Protein AF-A0A2S2DPT9-F1 (afdb_monomer_lite)

pLDDT: mean 71.31, std 17.49, range [30.62, 91.0]

Secondary structure (DSSP, 8-state):
-PPP-PPP-EEEEEE--SS-TTTGGGGHHHHHHHHHHHHGGGTEEEEEE--S-B--TTTTTTTTSSTTHHHHHHTTSTT-S-B-HHHHHHHHHHHHSTT--

Structure (mmCIF, N/CA/C/O backbone):
data_AF-A0A2S2DPT9-F1
#
_entry.id   AF-A0A2S2DPT9-F1
#
loop_
_atom_site.group_PDB
_atom_site.id
_atom_site.type_symbol
_atom_site.label_atom_id
_atom_site.label_alt_id
_atom_site.label_comp_id
_atom_site.label_asym_id
_atom_site.label_entity_id
_atom_site.label_seq_id
_atom_site.pdbx_PDB_ins_code
_atom_site.Cartn_x
_atom_site.Cartn_y
_atom_site.Cartn_z
_atom_site.occupancy
_atom_site.B_iso_or_equiv
_atom_site.auth_seq_id
_atom_site.auth_comp_id
_atom_site.auth_asym_id
_atom_site.auth_atom_id
_atom_site.pdbx_PDB_model_num
ATOM 1 N N . MET A 1 1 ? -12.715 5.642 35.794 1.00 37.66 1 MET A N 1
ATOM 2 C CA . MET A 1 1 ? -12.790 4.396 34.993 1.00 37.66 1 MET A CA 1
ATOM 3 C C . MET A 1 1 ? -12.598 4.749 33.525 1.00 37.66 1 MET A C 1
ATOM 5 O O . MET A 1 1 ? -13.299 5.622 33.033 1.00 37.66 1 MET A O 1
ATOM 9 N N . ARG A 1 2 ? -11.615 4.148 32.844 1.00 37.09 2 ARG A N 1
ATOM 10 C CA . ARG A 1 2 ? -11.340 4.386 31.416 1.00 37.09 2 ARG A CA 1
ATOM 11 C C . ARG A 1 2 ? -12.285 3.497 30.603 1.00 37.09 2 ARG A C 1
ATOM 13 O O . ARG A 1 2 ? -12.318 2.294 30.842 1.00 37.09 2 ARG A O 1
ATOM 20 N N . ALA A 1 3 ? -13.084 4.081 29.712 1.00 38.41 3 ALA A N 1
ATOM 21 C CA . ALA A 1 3 ? -14.024 3.327 28.881 1.00 38.41 3 ALA A CA 1
ATOM 22 C C . ALA A 1 3 ? -13.291 2.238 28.064 1.00 38.41 3 ALA A C 1
ATOM 24 O O . ALA A 1 3 ? -12.161 2.481 27.624 1.00 38.41 3 ALA A O 1
ATOM 25 N N . PRO A 1 4 ? -13.900 1.054 27.848 1.00 42.81 4 PRO A N 1
ATOM 26 C CA . PRO A 1 4 ? -13.287 -0.001 27.050 1.00 42.81 4 PRO A CA 1
ATOM 27 C C . PRO A 1 4 ? -13.066 0.494 25.616 1.00 42.81 4 PRO A C 1
ATOM 29 O O . PRO A 1 4 ? -13.961 1.071 24.995 1.00 42.81 4 PRO A O 1
ATOM 32 N N . ALA A 1 5 ? -11.852 0.298 25.096 1.00 53.78 5 ALA A N 1
ATOM 33 C CA . ALA A 1 5 ? -11.495 0.693 23.740 1.00 53.78 5 ALA A CA 1
ATOM 34 C C . ALA A 1 5 ? -12.407 -0.036 22.741 1.00 53.78 5 ALA A C 1
ATOM 36 O O . ALA A 1 5 ? -12.383 -1.264 22.654 1.00 53.78 5 ALA A O 1
ATOM 37 N N . ARG A 1 6 ? -13.231 0.717 22.000 1.00 53.00 6 ARG A N 1
ATOM 38 C CA . ARG A 1 6 ? -14.080 0.167 20.935 1.00 53.00 6 ARG A CA 1
ATOM 39 C C . ARG A 1 6 ? -13.214 -0.629 19.943 1.00 53.00 6 ARG A C 1
ATOM 41 O O . ARG A 1 6 ? -12.129 -0.157 19.593 1.00 53.00 6 ARG A O 1
ATOM 48 N N . PRO A 1 7 ? -13.665 -1.807 19.475 1.00 52.50 7 PRO A N 1
ATOM 49 C CA . PRO A 1 7 ? -12.930 -2.565 18.473 1.00 52.50 7 PRO A CA 1
ATOM 50 C C . PRO A 1 7 ? -12.805 -1.715 17.206 1.00 52.50 7 PRO A C 1
ATOM 52 O O . PRO A 1 7 ? -13.808 -1.264 16.652 1.00 52.50 7 PRO A O 1
ATOM 55 N N . VAL A 1 8 ? -11.565 -1.463 16.789 1.00 55.19 8 VAL A N 1
ATOM 56 C CA . VAL A 1 8 ? -11.240 -0.765 15.540 1.00 55.19 8 VAL A CA 1
ATOM 57 C C . VAL A 1 8 ? -11.805 -1.594 14.396 1.00 55.19 8 VAL A C 1
ATOM 59 O O . VAL A 1 8 ? -11.487 -2.778 14.301 1.00 55.19 8 VAL A O 1
ATOM 62 N N . ARG A 1 9 ? -12.682 -1.015 13.573 1.00 56.62 9 ARG A N 1
ATOM 63 C CA . ARG A 1 9 ? -13.489 -1.806 12.628 1.00 56.62 9 ARG A CA 1
ATOM 64 C C . ARG A 1 9 ? -13.260 -1.537 11.150 1.00 56.62 9 ARG A C 1
ATOM 66 O O . ARG A 1 9 ? -13.872 -2.234 10.358 1.00 56.62 9 ARG A O 1
ATOM 73 N N . ARG A 1 10 ? -12.402 -0.606 10.740 1.00 57.19 10 ARG A N 1
ATOM 74 C CA . ARG A 1 10 ? -12.116 -0.382 9.313 1.00 57.19 10 ARG A CA 1
ATOM 75 C C . ARG A 1 10 ? -10.731 0.233 9.130 1.00 57.19 10 ARG A C 1
ATOM 77 O O . ARG A 1 10 ? -10.347 1.107 9.908 1.00 57.19 10 ARG A O 1
ATOM 84 N N . VAL A 1 11 ? -10.017 -0.245 8.113 1.00 52.62 11 VAL A N 1
ATOM 85 C CA . VAL A 1 11 ? -8.773 0.333 7.596 1.00 52.62 11 VAL A CA 1
ATOM 86 C C . VAL A 1 11 ? -9.094 0.954 6.247 1.00 52.62 11 VAL A C 1
ATOM 88 O O . VAL A 1 11 ? -9.612 0.275 5.365 1.00 52.62 11 VAL A O 1
ATOM 91 N N . ALA A 1 12 ? -8.836 2.250 6.106 1.00 48.34 12 ALA A N 1
ATOM 92 C CA . ALA A 1 12 ? -8.820 2.903 4.806 1.00 48.34 12 ALA A CA 1
ATOM 93 C C . ALA A 1 12 ? -7.365 2.913 4.328 1.00 48.34 12 ALA A C 1
ATOM 95 O O . ALA A 1 12 ? -6.554 3.673 4.855 1.00 48.34 12 ALA A O 1
ATOM 96 N N . GLY A 1 13 ? -7.031 2.014 3.400 1.00 47.47 13 GLY A N 1
ATOM 97 C CA . GLY A 1 13 ? -5.735 1.989 2.729 1.00 47.47 13 GLY A CA 1
ATOM 98 C C . GLY A 1 13 ? -5.818 2.778 1.428 1.00 47.47 13 GLY A C 1
ATOM 99 O O . GLY A 1 13 ? -6.697 2.515 0.610 1.00 47.47 13 GLY A O 1
ATOM 100 N N . TRP A 1 14 ? -4.923 3.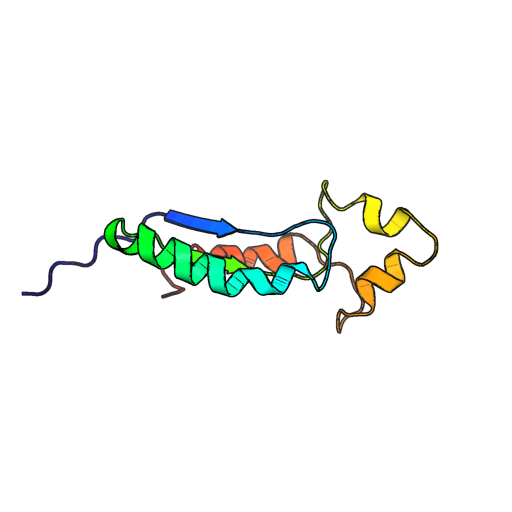744 1.239 1.00 45.50 14 TRP A N 1
ATOM 101 C CA . TRP A 1 14 ? -4.693 4.357 -0.068 1.00 45.50 14 TRP A CA 1
ATOM 102 C C . TRP A 1 14 ? -3.445 3.714 -0.670 1.00 45.50 14 TRP A C 1
ATOM 104 O O . TRP A 1 14 ? -2.356 3.848 -0.111 1.00 45.50 14 TRP A O 1
ATOM 114 N N . ILE A 1 15 ? -3.624 2.969 -1.761 1.00 50.38 15 ILE A N 1
ATOM 115 C CA . ILE A 1 15 ? -2.539 2.389 -2.556 1.00 50.38 15 ILE A CA 1
ATOM 116 C C . ILE A 1 15 ? -2.477 3.226 -3.827 1.00 50.38 15 ILE A C 1
ATOM 118 O O . ILE A 1 15 ? -3.399 3.179 -4.639 1.00 50.38 15 ILE A O 1
ATOM 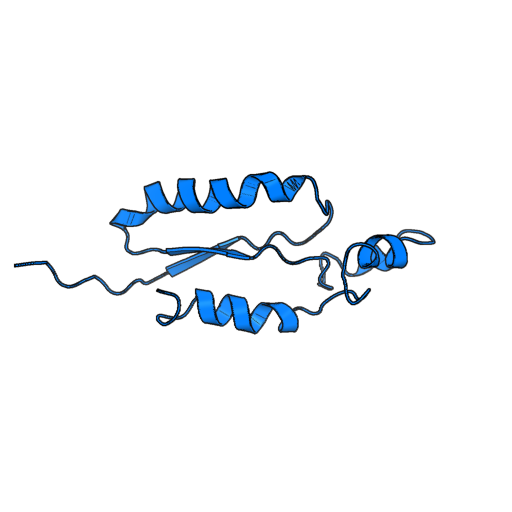122 N N . SER A 1 16 ? -1.426 4.029 -3.983 1.00 45.09 16 SER A N 1
ATOM 123 C CA . SER A 1 16 ? -1.184 4.709 -5.254 1.00 45.09 16 SER A CA 1
ATOM 124 C C . SER A 1 16 ? -0.495 3.720 -6.188 1.00 45.09 16 SER A C 1
ATOM 126 O O . SER A 1 16 ? 0.689 3.439 -6.027 1.00 45.09 16 SER A O 1
ATOM 128 N N . GLY A 1 17 ? -1.252 3.166 -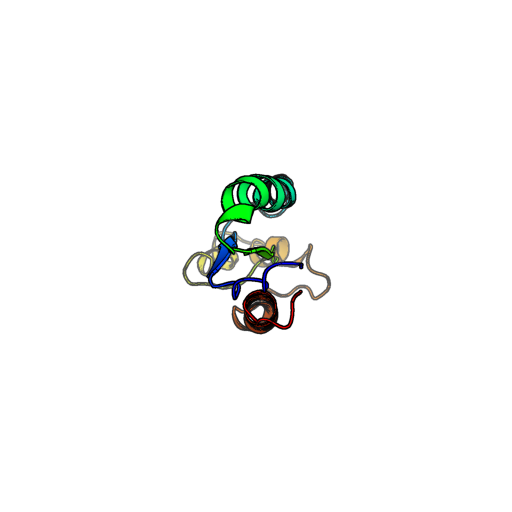7.131 1.00 39.03 17 GLY A N 1
ATOM 129 C CA . GLY A 1 17 ? -0.727 2.467 -8.299 1.00 39.03 17 GLY A CA 1
ATOM 130 C C . GLY A 1 17 ? -0.873 3.353 -9.535 1.00 39.03 17 GLY A C 1
ATOM 131 O O . GLY A 1 17 ? -1.893 4.020 -9.679 1.00 39.03 17 GLY A O 1
ATOM 132 N N . ALA A 1 18 ? 0.138 3.302 -10.404 1.00 36.62 18 ALA A N 1
ATOM 133 C CA . ALA A 1 18 ? 0.266 3.951 -11.714 1.00 36.62 18 ALA A CA 1
ATOM 134 C C . ALA A 1 18 ? 0.840 5.390 -11.754 1.00 36.62 18 ALA A C 1
ATOM 136 O O . ALA A 1 18 ? 0.210 6.369 -11.372 1.00 36.62 18 ALA A O 1
ATOM 137 N N . VAL A 1 19 ? 2.059 5.448 -12.314 1.00 35.50 19 VAL A N 1
ATOM 138 C CA . VAL A 1 19 ? 2.622 6.509 -13.172 1.00 35.50 19 VAL A CA 1
ATOM 139 C C . VAL A 1 19 ? 2.710 7.917 -12.567 1.00 35.50 19 VAL A C 1
ATOM 141 O O . VAL A 1 19 ? 2.031 8.830 -13.008 1.00 35.50 19 VAL A O 1
ATOM 144 N N . ASP A 1 20 ? 3.592 8.086 -11.579 1.00 30.62 20 ASP A N 1
ATOM 145 C CA . ASP A 1 20 ? 4.530 9.226 -11.461 1.00 30.62 20 ASP A CA 1
ATOM 146 C C . ASP A 1 20 ? 5.452 8.950 -10.256 1.00 30.62 20 ASP A C 1
ATOM 148 O O . ASP A 1 20 ? 5.293 9.478 -9.148 1.00 30.62 20 ASP A O 1
ATOM 152 N N . VAL A 1 21 ? 6.357 7.983 -10.432 1.00 41.34 21 VAL A N 1
ATOM 153 C CA . VAL A 1 21 ? 7.338 7.590 -9.410 1.00 41.34 21 VAL A CA 1
ATOM 154 C C . VAL A 1 21 ? 8.160 8.832 -9.026 1.00 41.34 21 VAL A C 1
ATOM 156 O O . VAL A 1 21 ? 8.629 9.566 -9.888 1.00 41.34 21 VAL A O 1
ATOM 159 N N . GLN A 1 22 ? 8.286 9.079 -7.718 1.00 36.75 22 GLN A N 1
ATOM 160 C CA . GLN A 1 22 ? 8.858 10.245 -7.017 1.00 36.75 22 GLN A CA 1
ATOM 161 C C . GLN A 1 22 ? 7.947 11.458 -6.735 1.00 36.75 22 GLN A C 1
ATOM 163 O O . GLN A 1 22 ? 7.902 11.892 -5.582 1.00 36.75 22 GLN A O 1
ATOM 168 N N . ARG A 1 23 ? 7.244 12.055 -7.707 1.00 35.81 23 ARG A N 1
ATOM 169 C CA . ARG A 1 23 ? 6.670 13.410 -7.504 1.00 35.81 23 ARG A CA 1
ATOM 170 C C . ARG A 1 23 ? 5.469 13.443 -6.552 1.00 35.81 23 ARG A C 1
ATOM 172 O O . ARG A 1 23 ? 5.347 14.363 -5.737 1.00 35.81 23 ARG A O 1
ATOM 179 N N . HIS A 1 24 ? 4.632 12.408 -6.590 1.00 41.50 24 HIS A N 1
ATOM 180 C CA . HIS A 1 24 ? 3.409 12.329 -5.784 1.00 41.50 24 HIS A CA 1
ATOM 181 C C . HIS A 1 24 ? 3.591 11.724 -4.385 1.00 41.50 24 HIS A C 1
ATOM 183 O O . HIS A 1 24 ? 2.692 11.848 -3.549 1.00 41.50 24 HIS A O 1
ATOM 189 N N . GLN A 1 25 ? 4.761 11.149 -4.074 1.00 43.56 25 GLN A N 1
ATOM 190 C CA . GLN A 1 25 ? 4.969 10.524 -2.763 1.00 43.56 25 GLN A CA 1
ATOM 191 C C . GLN A 1 25 ? 4.969 11.528 -1.597 1.00 43.56 25 GLN A C 1
ATOM 193 O O . GLN A 1 25 ? 4.717 11.177 -0.443 1.00 43.56 25 GLN A O 1
ATOM 198 N N . SER A 1 26 ? 5.178 12.807 -1.911 1.00 48.00 26 SER A N 1
ATOM 199 C CA . SER A 1 26 ? 5.179 13.924 -0.966 1.00 48.00 26 SER A CA 1
ATOM 200 C C . SER A 1 26 ? 3.843 14.130 -0.227 1.00 48.00 26 SER A C 1
ATOM 202 O O . SER A 1 26 ? 3.836 14.714 0.856 1.00 48.00 26 SER A O 1
ATOM 204 N N . GLY A 1 27 ? 2.718 13.618 -0.749 1.00 52.69 27 GLY A N 1
ATOM 205 C CA . GLY A 1 27 ? 1.389 13.768 -0.135 1.00 52.69 27 GLY A CA 1
ATOM 206 C C . GLY A 1 27 ? 0.999 12.688 0.888 1.00 52.69 27 GLY A C 1
ATOM 207 O O . GLY A 1 27 ? 0.067 12.887 1.671 1.00 52.69 27 GLY A O 1
ATOM 208 N N . HIS A 1 28 ? 1.693 11.546 0.923 1.00 59.50 28 HIS A N 1
ATOM 209 C CA . HIS A 1 28 ? 1.282 10.379 1.721 1.00 59.50 28 HIS A CA 1
ATOM 210 C C . HIS A 1 28 ? 1.238 10.610 3.244 1.00 59.50 28 HIS A C 1
ATOM 212 O O . HIS A 1 28 ? 0.247 10.214 3.872 1.00 59.50 28 HIS A O 1
ATOM 218 N N . PRO A 1 29 ? 2.235 11.271 3.872 1.00 59.84 29 PRO A N 1
ATOM 219 C CA . PRO A 1 29 ? 2.195 11.534 5.312 1.00 59.84 29 PRO A CA 1
ATOM 220 C C . PRO A 1 29 ? 1.024 12.450 5.687 1.00 59.84 29 PRO A C 1
ATOM 222 O O . PRO A 1 29 ? 0.417 12.301 6.751 1.00 59.84 29 PRO A O 1
ATOM 225 N N . PHE A 1 30 ? 0.673 13.368 4.782 1.00 59.03 30 PHE A N 1
ATOM 226 C CA . PHE A 1 30 ? -0.421 14.309 4.969 1.00 59.03 30 PHE A CA 1
ATOM 227 C C . PHE A 1 30 ? -1.777 13.598 4.944 1.00 59.03 30 PHE A C 1
ATOM 229 O O . PHE A 1 30 ? -2.614 13.861 5.805 1.00 59.03 30 PHE A O 1
ATOM 236 N N . ALA A 1 31 ? -1.974 12.634 4.037 1.00 64.50 31 ALA A N 1
ATOM 237 C CA . ALA A 1 31 ? -3.212 11.858 3.950 1.00 64.50 31 ALA A CA 1
ATOM 238 C C . ALA A 1 31 ? -3.510 11.083 5.246 1.00 64.50 31 ALA A C 1
ATOM 240 O O . ALA A 1 31 ? -4.628 11.153 5.764 1.00 64.50 31 ALA A O 1
ATOM 241 N N . ARG A 1 32 ? -2.503 10.407 5.824 1.00 69.25 32 ARG A N 1
ATOM 242 C CA . ARG A 1 32 ? -2.661 9.694 7.104 1.00 69.25 32 ARG A CA 1
ATOM 243 C C . ARG A 1 32 ? -3.003 10.647 8.249 1.00 69.25 32 ARG A C 1
ATOM 245 O O . ARG A 1 32 ? -3.933 10.370 9.004 1.00 69.25 32 ARG A O 1
ATOM 252 N N . ALA A 1 33 ? -2.267 11.750 8.391 1.00 70.69 33 ALA A N 1
ATOM 253 C CA . ALA A 1 33 ? -2.479 12.700 9.483 1.00 70.69 33 ALA A CA 1
ATOM 254 C C . ALA A 1 33 ? -3.839 13.408 9.375 1.00 70.69 33 ALA A C 1
ATOM 256 O O . ALA A 1 33 ? -4.577 13.496 10.358 1.00 70.69 33 ALA A O 1
ATOM 257 N N . HIS A 1 34 ? -4.189 13.862 8.171 1.00 74.56 34 HIS A N 1
ATOM 258 C CA . HIS A 1 34 ? -5.424 14.585 7.902 1.00 74.56 34 HIS A CA 1
ATOM 259 C C . HIS A 1 34 ? -6.646 13.683 8.112 1.00 74.56 34 HIS A C 1
ATOM 261 O O . HIS A 1 34 ? -7.483 13.977 8.960 1.00 74.56 34 HIS A O 1
ATOM 267 N N . LEU A 1 35 ? -6.721 12.526 7.442 1.00 74.25 35 LEU A N 1
ATOM 268 C CA . LEU A 1 35 ? -7.853 11.602 7.596 1.00 74.25 35 LEU A CA 1
ATOM 269 C C . LEU A 1 35 ? -7.905 10.975 8.993 1.00 74.25 35 LEU A C 1
ATOM 271 O O . LEU A 1 35 ? -8.986 10.803 9.557 1.00 74.25 35 LEU A O 1
ATOM 275 N N . GLY A 1 36 ? -6.745 10.680 9.586 1.00 74.31 36 GLY A N 1
ATOM 276 C CA . GLY A 1 36 ? -6.655 10.182 10.954 1.00 74.31 36 GLY A CA 1
ATOM 277 C C . GLY A 1 36 ? -7.282 11.143 11.966 1.00 74.31 36 GLY A C 1
ATOM 278 O O . GLY A 1 36 ? -7.961 10.694 12.888 1.00 74.31 36 GLY A O 1
ATOM 279 N N . HIS A 1 37 ? -7.130 12.457 11.768 1.00 75.94 37 HIS A N 1
ATOM 280 C CA . HIS A 1 37 ? -7.776 13.468 12.603 1.00 75.94 37 HIS A CA 1
ATOM 281 C C . HIS A 1 37 ? -9.312 13.395 12.519 1.00 75.94 37 HIS A C 1
ATOM 283 O O . HIS A 1 37 ? -9.968 13.297 13.557 1.00 75.94 37 HIS A O 1
ATOM 289 N N . TYR A 1 38 ? -9.886 13.359 11.310 1.00 78.06 38 TYR A N 1
ATOM 290 C CA . TYR A 1 38 ? -11.346 13.316 11.117 1.00 78.06 38 TYR A CA 1
ATOM 291 C C . TYR A 1 38 ? -11.989 11.996 11.564 1.00 78.06 38 TYR A C 1
ATOM 293 O O . TYR A 1 38 ? -13.148 11.973 11.980 1.00 78.06 38 TYR A O 1
ATOM 301 N N . LEU A 1 39 ? -11.251 10.887 11.494 1.00 81.00 39 LEU A N 1
ATOM 302 C CA . LEU A 1 39 ? -11.792 9.544 11.721 1.00 81.00 39 LEU A CA 1
ATOM 303 C C . LEU A 1 39 ? -11.518 8.983 13.126 1.00 81.00 39 LEU A C 1
ATOM 305 O O . LEU A 1 39 ? -12.087 7.952 13.497 1.00 81.00 39 LEU A O 1
ATOM 309 N N . LYS A 1 40 ? -10.721 9.677 13.952 1.00 73.25 40 LYS A N 1
ATOM 310 C CA . LYS A 1 40 ? -10.335 9.237 15.307 1.00 73.25 40 LYS A CA 1
ATOM 311 C C . LYS A 1 40 ? -11.530 8.892 16.208 1.00 73.25 40 LYS A C 1
ATOM 313 O O . LYS A 1 40 ? -11.455 7.941 16.984 1.00 73.25 40 LYS A O 1
ATOM 318 N N . GLY A 1 41 ? -12.643 9.621 16.093 1.00 77.94 41 GLY A N 1
ATOM 319 C CA . GLY A 1 41 ? -13.867 9.377 16.874 1.00 77.94 41 GLY A CA 1
ATOM 320 C C . GLY A 1 41 ? -14.685 8.156 16.428 1.00 77.94 41 GLY A C 1
ATOM 321 O O . GLY A 1 41 ? -15.544 7.685 17.172 1.00 77.94 41 GLY A O 1
ATOM 322 N N . GLN A 1 42 ? -14.410 7.621 15.236 1.00 84.19 42 GLN A N 1
ATOM 323 C CA . GLN A 1 42 ? -15.176 6.533 14.618 1.00 84.19 42 GLN A CA 1
ATOM 324 C C . GLN A 1 42 ? -14.526 5.154 14.803 1.00 84.19 42 GLN A C 1
ATOM 326 O O . GLN A 1 42 ? -15.073 4.149 14.355 1.00 84.19 42 GLN A O 1
ATOM 331 N N . GLY A 1 43 ? -13.363 5.082 15.461 1.00 79.12 43 GLY A N 1
ATOM 332 C CA . GLY A 1 43 ? -12.629 3.823 15.625 1.00 79.12 43 GLY A CA 1
ATOM 333 C C . GLY A 1 43 ? -12.098 3.264 14.298 1.00 79.12 43 GLY A C 1
ATOM 334 O O . GLY A 1 43 ? -12.079 2.048 14.106 1.00 79.12 43 GLY A O 1
ATOM 335 N N . VAL A 1 44 ? -11.704 4.142 13.374 1.00 81.62 44 VAL A N 1
ATOM 336 C CA . VAL A 1 44 ? -11.128 3.798 12.065 1.00 81.62 44 VAL A CA 1
ATOM 337 C C . VAL A 1 44 ? -9.642 4.156 12.069 1.00 81.62 44 VAL A C 1
ATOM 339 O O . VAL A 1 44 ? -9.270 5.227 12.551 1.00 81.62 44 VAL A O 1
ATOM 342 N N . ARG A 1 45 ? -8.793 3.258 11.551 1.00 82.75 45 ARG A N 1
ATOM 343 C CA . ARG A 1 45 ? -7.360 3.521 11.336 1.00 82.75 45 AR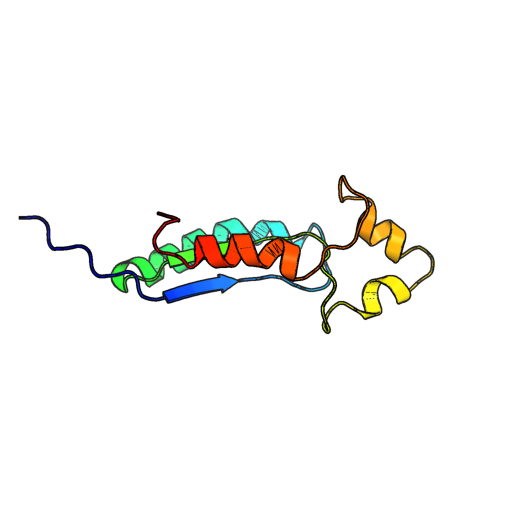G A CA 1
ATOM 344 C C . ARG A 1 45 ? -7.104 3.864 9.875 1.00 82.75 45 ARG A C 1
ATOM 346 O O . ARG A 1 45 ? -7.793 3.371 8.982 1.00 82.75 45 ARG A O 1
ATOM 353 N N . VAL A 1 46 ? -6.104 4.707 9.656 1.00 82.75 46 VAL A N 1
ATOM 354 C CA . VAL A 1 46 ? -5.684 5.137 8.324 1.00 82.75 46 VAL A CA 1
ATOM 355 C C . VAL A 1 46 ? -4.207 4.847 8.195 1.00 82.75 46 VAL A C 1
ATOM 357 O O . VAL A 1 46 ? -3.411 5.477 8.881 1.00 82.75 46 VAL A O 1
ATOM 360 N N . ASP A 1 47 ? -3.841 3.934 7.314 1.00 84.81 47 ASP A N 1
ATOM 361 C CA . ASP A 1 47 ? -2.455 3.582 7.027 1.00 84.81 47 ASP A CA 1
ATOM 362 C C . ASP A 1 47 ? -2.197 3.776 5.530 1.00 84.81 47 ASP A C 1
ATOM 364 O O . ASP A 1 47 ? -3.124 3.757 4.718 1.00 84.81 47 ASP A O 1
ATOM 368 N N . VAL A 1 48 ? -0.941 4.022 5.166 1.00 82.19 48 VAL A N 1
ATOM 369 C CA . VAL A 1 48 ? -0.542 4.268 3.776 1.00 82.19 48 VAL A CA 1
ATOM 370 C C . VAL A 1 48 ? 0.598 3.326 3.427 1.00 82.19 48 VAL A C 1
ATOM 372 O O . VAL A 1 48 ? 1.575 3.242 4.168 1.00 82.19 48 VAL A O 1
ATOM 375 N N . VAL A 1 49 ? 0.465 2.637 2.295 1.00 81.50 49 VAL A N 1
ATOM 376 C CA . VAL A 1 49 ? 1.519 1.810 1.702 1.00 81.50 49 VAL A CA 1
ATOM 377 C C . VAL A 1 49 ? 1.916 2.477 0.393 1.00 81.50 49 VAL A C 1
ATOM 379 O O . VAL A 1 49 ? 1.071 2.683 -0.474 1.00 81.50 49 VAL A O 1
ATOM 382 N N . SER A 1 50 ? 3.191 2.842 0.270 1.00 83.38 50 SER A N 1
ATOM 383 C CA . SER A 1 50 ? 3.746 3.501 -0.916 1.00 83.38 50 SER A CA 1
ATOM 384 C C . SER A 1 50 ? 4.773 2.576 -1.569 1.00 83.38 50 SER A C 1
ATOM 386 O O . SER A 1 50 ? 5.968 2.720 -1.294 1.00 83.38 50 SER A O 1
ATOM 388 N N . PRO A 1 51 ? 4.337 1.583 -2.363 1.00 83.06 51 PRO A N 1
ATOM 389 C CA . PRO A 1 51 ? 5.263 0.702 -3.057 1.00 83.06 51 PRO A CA 1
ATOM 390 C C . PRO A 1 51 ? 5.969 1.421 -4.216 1.00 83.06 51 PRO A C 1
ATOM 392 O O . PRO A 1 51 ? 5.579 2.514 -4.631 1.00 83.06 51 PRO A O 1
ATOM 395 N N . GLY A 1 52 ? 7.021 0.783 -4.735 1.00 83.50 52 GLY A N 1
ATOM 396 C CA . GLY A 1 52 ? 7.600 1.127 -6.035 1.00 83.50 52 GLY A CA 1
ATOM 397 C C . GLY A 1 52 ? 6.707 0.669 -7.196 1.00 83.50 52 GLY A C 1
ATOM 398 O O . GLY A 1 52 ? 5.501 0.492 -7.032 1.00 83.50 52 GLY A O 1
ATOM 399 N N . MET A 1 53 ? 7.292 0.454 -8.378 1.00 84.31 53 MET A N 1
ATOM 400 C CA . MET A 1 53 ? 6.546 -0.091 -9.516 1.00 84.31 53 MET A CA 1
ATOM 401 C C . MET A 1 53 ? 6.118 -1.538 -9.229 1.00 84.31 53 MET A C 1
ATOM 403 O O . MET A 1 53 ? 6.967 -2.405 -9.024 1.00 84.31 53 MET A O 1
ATOM 407 N N . ILE A 1 54 ? 4.806 -1.775 -9.234 1.00 86.94 54 ILE A N 1
ATOM 408 C CA . ILE A 1 54 ? 4.178 -3.095 -9.123 1.00 86.94 54 ILE A CA 1
ATOM 409 C C . ILE A 1 54 ? 3.419 -3.367 -10.418 1.00 86.94 54 ILE A C 1
ATOM 411 O O . ILE A 1 54 ? 2.714 -2.476 -10.907 1.00 86.94 54 ILE A O 1
ATOM 415 N N . ILE A 1 55 ? 3.540 -4.573 -10.967 1.00 87.88 55 ILE A N 1
ATOM 416 C CA . ILE A 1 55 ? 2.756 -4.981 -12.128 1.00 87.88 55 ILE A CA 1
ATOM 417 C C . ILE A 1 55 ? 1.311 -5.265 -11.703 1.00 87.88 55 ILE A C 1
ATOM 419 O O . ILE A 1 55 ? 1.023 -5.993 -10.757 1.00 87.88 55 ILE A O 1
ATOM 423 N N . THR A 1 56 ? 0.373 -4.616 -12.374 1.00 85.94 56 THR A N 1
ATOM 424 C CA . THR A 1 56 ? -1.070 -4.731 -12.153 1.00 85.94 56 THR A CA 1
ATOM 425 C C . THR A 1 56 ? -1.764 -4.494 -13.492 1.00 85.94 56 THR A C 1
ATOM 427 O O . THR A 1 56 ? -1.146 -3.890 -14.369 1.00 85.94 56 THR A O 1
ATOM 430 N N . PRO A 1 57 ? -3.053 -4.834 -13.663 1.00 86.62 57 PRO A N 1
ATOM 431 C CA . PRO A 1 57 ? -3.777 -4.488 -14.890 1.00 86.62 57 PRO A CA 1
ATOM 432 C C . PRO A 1 57 ? -3.734 -2.987 -15.240 1.00 86.62 57 PRO A C 1
ATOM 434 O O . PRO A 1 57 ? -3.849 -2.613 -16.397 1.00 86.62 57 PRO A O 1
ATOM 437 N N . ALA A 1 58 ? -3.545 -2.105 -14.249 1.00 81.75 58 ALA A N 1
ATOM 438 C CA . ALA A 1 58 ? -3.414 -0.663 -14.469 1.00 81.75 58 ALA A CA 1
ATOM 439 C C . ALA A 1 58 ? -2.003 -0.218 -14.908 1.00 81.75 58 ALA A C 1
ATOM 441 O O . ALA A 1 58 ? -1.834 0.915 -15.349 1.00 81.75 58 ALA A O 1
ATOM 442 N N . THR A 1 59 ? -0.987 -1.068 -14.745 1.00 81.50 59 THR A N 1
ATOM 443 C CA . THR A 1 59 ? 0.435 -0.756 -14.984 1.00 81.50 59 THR A CA 1
ATOM 444 C C . THR A 1 59 ? 1.118 -1.734 -15.944 1.00 81.50 59 THR A C 1
ATOM 446 O O . THR A 1 59 ? 2.305 -1.584 -16.223 1.00 81.50 59 THR A O 1
ATOM 449 N N . GLU A 1 60 ? 0.389 -2.720 -16.474 1.00 84.50 60 GLU A N 1
ATOM 450 C CA . GLU A 1 60 ? 0.930 -3.808 -17.298 1.00 84.50 60 GLU A CA 1
ATOM 451 C C . GLU A 1 60 ? 1.559 -3.344 -18.618 1.00 84.50 60 GLU A C 1
ATOM 453 O O . GLU A 1 60 ? 2.487 -3.977 -19.119 1.00 84.50 60 GLU A O 1
ATOM 458 N N . THR A 1 61 ? 1.102 -2.215 -19.164 1.00 84.56 61 THR A N 1
ATOM 459 C CA . THR A 1 61 ? 1.634 -1.654 -20.413 1.00 84.56 61 THR A CA 1
ATOM 460 C C . THR A 1 61 ? 2.888 -0.809 -20.196 1.00 84.56 61 THR A C 1
ATOM 462 O O . THR A 1 61 ? 3.708 -0.702 -21.105 1.00 84.56 61 THR A O 1
ATOM 465 N N . CYS A 1 62 ? 3.104 -0.281 -18.985 1.00 81.38 62 CYS A N 1
ATOM 466 C CA . CYS A 1 62 ? 4.186 0.662 -18.690 1.00 81.38 62 CYS A CA 1
ATOM 467 C C . CYS A 1 62 ? 5.596 0.175 -19.086 1.00 81.38 62 CYS A C 1
ATOM 469 O O . CYS A 1 62 ? 6.383 0.989 -19.570 1.00 81.38 62 CYS A O 1
ATOM 471 N N . PRO A 1 63 ? 5.964 -1.112 -18.919 1.00 79.25 63 PRO A N 1
ATOM 472 C CA . PRO A 1 63 ? 7.280 -1.600 -19.340 1.00 79.25 63 PRO A CA 1
ATOM 473 C C . PRO A 1 63 ? 7.476 -1.624 -20.862 1.00 79.25 63 PRO A C 1
ATOM 475 O O . PRO A 1 63 ? 8.617 -1.597 -21.322 1.00 79.25 63 PRO A O 1
ATOM 478 N N . ASN A 1 64 ? 6.380 -1.670 -21.625 1.00 80.50 64 ASN A N 1
ATOM 479 C CA . ASN A 1 64 ? 6.364 -1.856 -23.076 1.00 80.50 64 ASN A CA 1
ATOM 480 C C . ASN A 1 64 ? 6.120 -0.556 -23.854 1.00 80.50 64 ASN A C 1
ATOM 482 O O . ASN A 1 64 ? 6.260 -0.558 -25.075 1.00 80.50 64 ASN A O 1
ATOM 486 N N . ASP A 1 65 ? 5.770 0.540 -23.175 1.00 78.62 65 ASP A N 1
ATOM 487 C CA . ASP A 1 65 ? 5.357 1.779 -23.836 1.00 78.62 65 ASP A CA 1
ATOM 488 C C . ASP A 1 65 ? 6.470 2.399 -24.701 1.00 78.62 65 ASP A C 1
ATOM 490 O O . ASP A 1 65 ? 6.159 2.967 -25.740 1.00 78.62 65 ASP A O 1
ATOM 494 N N . ASN A 1 66 ? 7.755 2.270 -24.323 1.00 75.12 66 ASN A N 1
ATOM 495 C CA . ASN A 1 66 ? 8.899 2.820 -25.070 1.00 75.12 66 ASN A CA 1
ATOM 496 C C . ASN A 1 66 ? 10.199 1.997 -24.891 1.00 75.12 66 ASN A C 1
ATOM 498 O O . ASN A 1 66 ? 10.390 1.373 -23.841 1.00 75.12 66 ASN A O 1
ATOM 502 N N . PRO A 1 67 ? 11.164 2.066 -25.836 1.00 72.75 67 PRO A N 1
ATOM 503 C CA . PRO A 1 67 ? 12.509 1.516 -25.643 1.00 72.75 67 PRO A CA 1
ATOM 504 C C . PRO A 1 67 ? 13.176 2.105 -24.390 1.00 72.75 67 PRO A C 1
ATOM 506 O O . PRO A 1 67 ? 13.285 3.322 -24.255 1.00 72.75 67 PRO A O 1
ATOM 509 N N . GLY A 1 68 ? 13.612 1.247 -23.464 1.00 74.19 68 GLY A N 1
ATOM 510 C CA . GLY A 1 68 ? 14.240 1.661 -22.201 1.00 74.19 68 GLY A CA 1
ATOM 511 C C . GLY A 1 68 ? 13.266 1.993 -21.061 1.00 74.19 68 GLY A C 1
ATOM 512 O O . GLY A 1 68 ? 13.717 2.275 -19.951 1.00 74.19 68 GLY A O 1
ATOM 513 N N . ALA A 1 69 ? 11.945 1.909 -21.279 1.00 76.56 69 ALA A N 1
ATOM 514 C CA . ALA A 1 69 ? 10.954 2.138 -20.224 1.00 76.56 69 ALA A CA 1
ATOM 515 C C . ALA A 1 69 ? 11.127 1.151 -19.057 1.00 76.56 69 ALA A C 1
ATOM 517 O O . ALA A 1 69 ? 11.245 1.573 -17.909 1.00 76.56 69 ALA A O 1
ATOM 518 N N . GLY A 1 70 ? 11.246 -0.150 -19.341 1.00 74.62 70 GLY A N 1
ATOM 519 C CA . GLY A 1 70 ? 11.477 -1.174 -18.313 1.00 74.62 70 GLY A CA 1
ATOM 520 C C . GLY A 1 70 ? 12.737 -0.938 -17.465 1.00 74.62 70 GLY A C 1
ATOM 521 O O . GLY A 1 70 ? 12.717 -1.137 -16.248 1.00 74.62 70 GLY A O 1
ATOM 522 N N . GLU A 1 71 ? 13.819 -0.442 -18.071 1.00 77.25 71 GLU A N 1
ATOM 523 C CA . GLU A 1 71 ? 15.029 -0.074 -17.331 1.00 77.25 71 GLU A CA 1
ATOM 524 C C . GLU A 1 71 ? 14.759 1.139 -16.441 1.00 77.25 71 GLU A C 1
ATOM 526 O O . GLU A 1 71 ? 14.997 1.071 -15.239 1.00 77.25 71 GLU A O 1
ATOM 531 N N . GLY A 1 72 ? 14.182 2.216 -16.982 1.00 78.12 72 GLY A N 1
ATOM 532 C CA . GLY A 1 72 ? 13.847 3.419 -16.212 1.00 78.12 72 GLY A CA 1
ATOM 533 C C . GLY A 1 72 ? 12.933 3.148 -15.010 1.00 78.12 72 GLY A C 1
ATOM 534 O O . GLY A 1 72 ? 13.101 3.763 -13.958 1.00 78.12 72 GLY A O 1
ATOM 535 N N . LEU A 1 73 ? 12.016 2.185 -15.136 1.00 78.12 73 LEU A N 1
ATOM 536 C CA . LEU A 1 73 ? 11.109 1.764 -14.066 1.00 78.12 73 LEU A CA 1
ATOM 537 C C . LEU A 1 73 ? 11.807 0.984 -12.944 1.00 78.12 73 LEU A C 1
ATOM 539 O O . LEU A 1 73 ? 11.382 1.062 -11.790 1.00 78.12 73 LEU A O 1
ATOM 543 N N . THR A 1 74 ? 12.864 0.239 -13.266 1.00 80.25 74 THR A N 1
ATOM 544 C CA . THR A 1 74 ? 13.573 -0.627 -12.313 1.00 80.25 74 THR A CA 1
ATOM 545 C C . THR A 1 74 ? 14.856 -0.012 -11.758 1.00 80.25 74 THR A C 1
ATOM 547 O O . THR A 1 74 ? 15.261 -0.387 -10.660 1.00 80.25 74 THR A O 1
ATOM 550 N N . GLN A 1 75 ? 15.462 0.971 -12.437 1.00 79.62 75 GLN A N 1
ATOM 551 C CA . GLN A 1 75 ? 16.674 1.666 -11.976 1.00 79.62 75 GLN A CA 1
ATOM 552 C C . GLN A 1 75 ? 16.635 2.150 -10.513 1.00 79.62 75 GLN A C 1
ATOM 554 O O . GLN A 1 75 ? 17.632 1.959 -9.813 1.00 79.62 75 GLN A O 1
ATOM 559 N N . PRO A 1 76 ? 15.551 2.782 -10.012 1.00 76.62 76 PRO A N 1
ATOM 560 C CA . PRO A 1 76 ? 15.525 3.268 -8.632 1.00 76.62 76 PRO A CA 1
ATOM 561 C C . PRO A 1 76 ? 15.348 2.147 -7.599 1.00 76.62 76 PRO A C 1
ATOM 563 O O . PRO A 1 76 ? 15.583 2.372 -6.411 1.00 76.62 76 PRO A O 1
ATOM 566 N N . ALA A 1 77 ? 14.924 0.952 -8.017 1.00 78.38 77 ALA A N 1
ATOM 567 C CA . ALA A 1 77 ? 14.723 -0.172 -7.119 1.00 78.38 77 ALA A CA 1
ATOM 568 C C . ALA A 1 77 ? 16.068 -0.872 -6.832 1.00 78.38 77 ALA A C 1
ATOM 570 O O . ALA A 1 77 ? 16.762 -1.263 -7.772 1.00 78.38 77 ALA A O 1
ATOM 571 N N . PRO A 1 78 ? 16.423 -1.130 -5.559 1.00 79.44 78 PRO A N 1
ATOM 572 C CA . PRO A 1 78 ? 17.666 -1.825 -5.202 1.00 79.44 78 PRO A CA 1
ATOM 573 C C . PRO A 1 78 ? 17.841 -3.186 -5.888 1.00 79.44 78 PRO A C 1
ATOM 575 O O . PRO A 1 78 ? 18.956 -3.576 -6.222 1.00 79.44 78 PRO A O 1
ATOM 578 N N . PHE A 1 79 ? 16.733 -3.889 -6.123 1.00 83.94 79 PHE A N 1
ATOM 579 C CA . PHE A 1 79 ? 16.713 -5.209 -6.754 1.00 83.94 79 PHE A CA 1
ATOM 580 C C . PHE A 1 79 ? 16.513 -5.165 -8.275 1.00 83.94 79 PHE A C 1
ATOM 582 O O . PHE A 1 79 ? 16.469 -6.215 -8.902 1.00 83.94 79 PHE A O 1
ATOM 589 N N . ARG A 1 80 ? 16.401 -3.967 -8.873 1.00 82.62 80 ARG A N 1
ATOM 590 C CA . ARG A 1 80 ? 16.191 -3.753 -10.316 1.00 82.62 80 ARG A CA 1
ATOM 591 C C . ARG A 1 80 ? 15.110 -4.649 -10.929 1.00 82.62 80 ARG A C 1
ATOM 593 O O . ARG A 1 80 ? 15.254 -5.151 -12.039 1.00 82.62 80 ARG A O 1
ATOM 600 N N . GLN A 1 81 ? 14.014 -4.814 -10.202 1.00 85.12 81 GLN A N 1
ATOM 601 C CA . GLN A 1 81 ? 12.882 -5.634 -10.610 1.00 85.12 81 GLN A CA 1
ATOM 602 C C . GLN A 1 81 ? 11.576 -4.872 -10.396 1.00 85.12 81 GLN A C 1
ATOM 604 O O . GLN A 1 81 ? 11.472 -4.044 -9.487 1.00 85.12 81 GLN A O 1
ATOM 609 N N . ILE A 1 82 ? 10.597 -5.155 -11.252 1.00 86.50 82 ILE A N 1
ATOM 610 C CA . ILE A 1 82 ? 9.204 -4.768 -11.030 1.00 86.50 82 ILE A CA 1
ATOM 611 C C . ILE A 1 82 ? 8.638 -5.743 -9.997 1.00 86.50 82 ILE A C 1
ATOM 613 O O . ILE A 1 82 ? 8.905 -6.939 -10.087 1.00 86.50 82 ILE A O 1
ATOM 617 N N . GLY A 1 83 ? 7.924 -5.230 -8.997 1.00 86.56 83 GLY A N 1
ATOM 618 C CA . GLY A 1 83 ? 7.296 -6.080 -7.988 1.00 86.56 83 GLY A CA 1
ATOM 619 C C . GLY A 1 83 ? 5.955 -6.646 -8.448 1.00 86.56 83 GLY A C 1
ATOM 620 O O . GLY A 1 83 ? 5.342 -6.162 -9.399 1.00 86.56 83 GLY A O 1
ATOM 621 N N . GLU A 1 84 ? 5.478 -7.637 -7.715 1.00 90.19 84 GLU A N 1
ATOM 622 C CA . GLU A 1 84 ? 4.184 -8.289 -7.894 1.00 90.19 84 GLU A CA 1
ATOM 623 C C . GLU A 1 84 ? 3.200 -7.853 -6.794 1.00 90.19 84 GLU A C 1
ATOM 625 O O . GLU A 1 84 ? 3.614 -7.410 -5.716 1.00 90.19 84 GLU A O 1
ATOM 630 N N . PRO A 1 85 ? 1.877 -7.985 -6.998 1.00 88.81 85 PRO A N 1
ATOM 631 C CA . PRO A 1 85 ? 0.887 -7.668 -5.965 1.00 88.81 85 PRO A CA 1
ATOM 632 C C . PRO A 1 85 ? 1.120 -8.408 -4.637 1.00 88.81 85 PRO A C 1
ATOM 634 O O . PRO A 1 85 ? 0.851 -7.866 -3.560 1.00 88.81 85 PRO A O 1
ATOM 637 N N . ASP A 1 86 ? 1.661 -9.624 -4.699 1.00 91.00 86 ASP A N 1
ATOM 638 C CA . ASP A 1 86 ? 1.967 -10.434 -3.520 1.00 91.00 86 ASP A CA 1
ATOM 639 C C . ASP A 1 86 ? 3.078 -9.825 -2.647 1.00 91.00 86 ASP A C 1
ATOM 641 O O . ASP A 1 86 ? 3.046 -9.993 -1.424 1.00 91.00 86 ASP A O 1
ATOM 645 N N . ASP A 1 87 ? 3.984 -9.025 -3.224 1.00 89.19 87 ASP A N 1
ATOM 646 C CA . ASP A 1 87 ? 5.069 -8.360 -2.487 1.00 89.19 87 ASP A CA 1
ATOM 647 C C . ASP A 1 87 ? 4.540 -7.351 -1.454 1.00 89.19 87 ASP A C 1
ATOM 649 O O . ASP A 1 87 ? 5.186 -7.084 -0.437 1.00 89.19 87 ASP A O 1
ATOM 653 N N . ILE A 1 88 ? 3.343 -6.793 -1.678 1.00 88.50 88 ILE A N 1
ATOM 654 C CA . ILE A 1 88 ? 2.710 -5.823 -0.771 1.00 88.50 88 ILE A CA 1
ATOM 655 C C . ILE A 1 88 ? 1.580 -6.428 0.068 1.00 88.50 88 ILE A C 1
ATOM 657 O O . ILE A 1 88 ? 1.182 -5.846 1.083 1.00 88.50 88 ILE A O 1
ATOM 661 N N . ALA A 1 89 ? 1.060 -7.596 -0.317 1.00 90.00 89 ALA A N 1
ATOM 662 C CA . ALA A 1 89 ? -0.123 -8.198 0.293 1.00 90.00 89 ALA A CA 1
ATOM 663 C C . ALA A 1 89 ? 0.067 -8.481 1.792 1.00 90.00 89 ALA A C 1
ATOM 665 O O . ALA A 1 89 ? -0.822 -8.197 2.600 1.00 90.00 89 ALA A O 1
ATOM 666 N N . ALA A 1 90 ? 1.241 -8.983 2.187 1.00 89.25 90 ALA A N 1
ATOM 667 C CA . ALA A 1 90 ? 1.554 -9.261 3.588 1.00 89.25 90 ALA A CA 1
ATOM 668 C C . ALA A 1 90 ? 1.579 -7.982 4.445 1.00 89.25 90 ALA A C 1
ATOM 670 O O . ALA A 1 90 ? 1.017 -7.962 5.543 1.00 89.25 90 ALA A O 1
ATOM 671 N N . ALA A 1 91 ? 2.164 -6.898 3.924 1.00 88.50 91 ALA A N 1
ATOM 672 C CA . ALA A 1 91 ? 2.203 -5.606 4.605 1.00 88.50 91 ALA A CA 1
ATOM 673 C C . ALA A 1 91 ? 0.792 -5.025 4.773 1.00 88.50 91 ALA A C 1
ATOM 675 O O . ALA A 1 91 ? 0.409 -4.623 5.872 1.00 88.50 91 ALA A O 1
ATOM 676 N N . VAL A 1 92 ? -0.020 -5.053 3.712 1.00 88.81 92 VAL A N 1
ATOM 677 C CA . VAL A 1 92 ? -1.422 -4.608 3.760 1.00 88.81 92 VAL A CA 1
ATOM 678 C C . VAL A 1 92 ? -2.225 -5.444 4.759 1.00 88.81 92 VAL A C 1
ATOM 680 O O . VAL A 1 92 ? -2.971 -4.889 5.565 1.00 88.81 92 VAL A O 1
ATOM 683 N N . LYS A 1 93 ? -2.042 -6.770 4.765 1.00 90.69 93 LYS A N 1
ATOM 684 C CA . LYS A 1 93 ? -2.706 -7.677 5.710 1.00 90.69 93 LYS A CA 1
ATOM 685 C C . LYS A 1 93 ? -2.338 -7.359 7.158 1.00 90.69 93 LYS A C 1
ATOM 687 O O . LYS A 1 93 ? -3.230 -7.319 8.004 1.00 90.69 93 LYS A O 1
ATOM 692 N N . PHE A 1 94 ? -1.062 -7.112 7.444 1.00 89.75 94 PHE A N 1
ATOM 693 C CA . PHE A 1 94 ? -0.610 -6.711 8.776 1.00 89.75 94 PHE A CA 1
ATOM 694 C C . PHE A 1 94 ? -1.235 -5.378 9.206 1.00 89.75 94 PHE A C 1
ATOM 696 O O . PHE A 1 94 ? -1.843 -5.300 10.272 1.00 89.75 94 PHE A O 1
ATOM 703 N N . LEU A 1 95 ? -1.183 -4.352 8.349 1.00 88.25 95 LEU A N 1
ATOM 704 C CA . LEU A 1 95 ? -1.783 -3.040 8.625 1.00 88.25 95 LEU A CA 1
ATOM 705 C C . LEU A 1 95 ? -3.306 -3.121 8.821 1.00 88.25 95 LEU A C 1
ATOM 707 O O . LEU A 1 95 ? -3.885 -2.369 9.607 1.00 88.25 95 LEU A O 1
ATOM 711 N N . ALA A 1 96 ? -3.967 -4.064 8.149 1.00 87.00 96 ALA A N 1
ATOM 712 C CA . ALA A 1 96 ? -5.385 -4.354 8.331 1.00 87.00 96 ALA A CA 1
ATOM 713 C C . ALA A 1 96 ? -5.698 -5.112 9.635 1.00 87.00 96 ALA A C 1
ATOM 715 O O . ALA A 1 96 ? -6.826 -5.035 10.130 1.00 87.00 96 ALA A O 1
ATOM 716 N N . SER A 1 97 ? -4.728 -5.828 10.210 1.00 88.38 97 SER A N 1
ATOM 717 C CA . SER A 1 97 ? -4.929 -6.676 11.385 1.00 88.38 97 SER A CA 1
ATOM 718 C C . SER A 1 97 ? -4.872 -5.887 12.698 1.00 88.38 97 SER A C 1
ATOM 720 O O . SER A 1 97 ? -4.348 -4.773 12.792 1.00 88.38 97 SER A O 1
ATOM 722 N N . SER A 1 98 ? -5.397 -6.477 13.771 1.00 86.75 98 SER A N 1
ATOM 723 C CA . SER A 1 98 ? -5.294 -5.909 15.119 1.00 86.75 98 SER A CA 1
ATOM 724 C C . SER A 1 98 ? -3.864 -5.851 15.667 1.00 86.75 98 SER A C 1
ATOM 726 O O . SER A 1 98 ? -3.661 -5.187 16.681 1.00 86.75 98 SER A O 1
ATOM 728 N N . GLU A 1 99 ? -2.906 -6.522 15.027 1.00 88.31 99 GLU A N 1
ATOM 729 C CA . GLU A 1 99 ? -1.514 -6.628 15.480 1.00 88.31 99 GLU A CA 1
ATOM 730 C C . GLU A 1 99 ? -0.700 -5.366 15.169 1.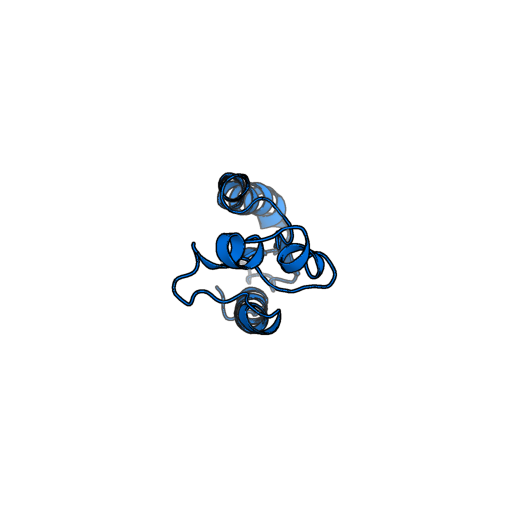00 88.31 99 GLU A C 1
ATOM 732 O O . GLU A 1 99 ? 0.219 -5.036 15.907 1.00 88.31 99 GLU A O 1
ATOM 737 N N . SER A 1 100 ? -1.077 -4.606 14.134 1.00 83.38 100 SER A N 1
ATOM 738 C CA . SER A 1 100 ? -0.408 -3.360 13.725 1.00 83.38 100 SER A CA 1
ATOM 739 C C . SER A 1 100 ? -0.783 -2.141 14.597 1.00 83.38 100 SER A C 1
ATOM 741 O O . SER A 1 100 ? -1.217 -1.109 14.076 1.00 83.38 100 SER A O 1
ATOM 743 N N . ARG A 1 101 ? -0.744 -2.257 15.928 1.00 70.00 101 ARG A N 1
ATOM 744 C CA . ARG A 1 101 ? -1.127 -1.177 16.862 1.00 70.00 101 ARG A CA 1
ATOM 745 C C . ARG A 1 101 ? 0.043 -0.363 17.384 1.00 70.00 101 ARG A C 1
ATOM 747 O O . ARG A 1 101 ? 1.072 -0.972 17.729 1.00 70.00 101 ARG A O 1
#

Sequence (101 aa):
MRAPARPVRRVAGWISGAVDVQRHQSGHPFARAHLGHYLKGQGVRVDVVSPGMIITPATETCPNDNPGAGEGLTQPAPFRQIGEPDDIAAAVKFLASSESR

InterPro domains:
  IPR002347 Short-chain dehydrogenase/reductase SDR [PF13561] (35-101)
  IPR036291 NAD(P)-binding domain superfamily [SSF51735] (35-101)

Foldseek 3Di:
DDDPQDAQDEEDEDEDADDDPPPPVVCQVVVQVVVCVVCVVVSYHYDYDYDAAEDDPRCVCQCVPDVCSLQVSQVVPPVSDHHYPVVCPVVVVCSGDPNVD

Organism: NCBI:txid945844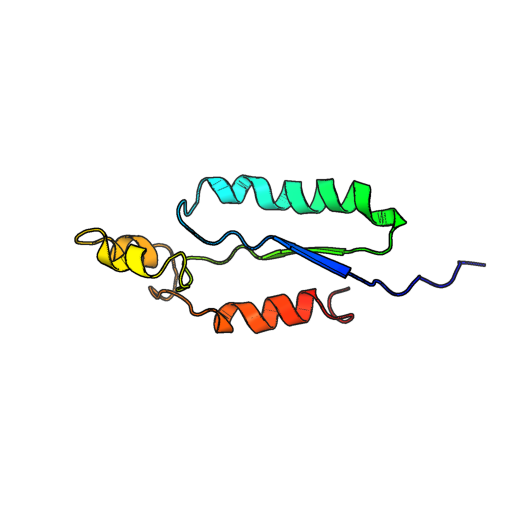

Radius of gyration: 17.1 Å; chains: 1; bounding box: 33×25×61 Å